Protein AF-A0A8C6ZGL5-F1 (afdb_monomer)

Structure (mmCIF, N/CA/C/O backbone):
data_AF-A0A8C6ZGL5-F1
#
_entry.id   AF-A0A8C6ZGL5-F1
#
loop_
_atom_site.group_PDB
_atom_site.id
_atom_site.type_symbol
_atom_site.label_atom_id
_atom_site.label_alt_id
_atom_site.label_comp_id
_atom_site.label_asym_id
_atom_site.label_entity_id
_atom_site.label_seq_id
_atom_site.pdbx_PDB_ins_code
_atom_site.Cartn_x
_atom_site.Cartn_y
_atom_site.Cartn_z
_atom_site.occupancy
_atom_site.B_iso_or_equiv
_atom_site.auth_seq_id
_atom_site.auth_comp_id
_atom_site.auth_asym_id
_atom_site.auth_atom_id
_atom_site.pdbx_PDB_model_num
ATOM 1 N N . GLY A 1 1 ? -17.032 -10.609 37.555 1.00 36.44 1 GLY A N 1
ATOM 2 C CA . GLY A 1 1 ? -15.720 -11.133 37.122 1.00 36.44 1 GLY A CA 1
ATOM 3 C C . GLY A 1 1 ? -15.499 -10.773 35.665 1.00 36.44 1 GLY A C 1
ATOM 4 O O . GLY A 1 1 ? -16.483 -10.793 34.929 1.00 36.44 1 GLY A O 1
ATOM 5 N N . PRO A 1 2 ? -14.284 -10.390 35.241 1.00 52.12 2 PRO A N 1
ATOM 6 C CA . PRO A 1 2 ? -14.049 -9.977 33.863 1.00 52.12 2 PRO A CA 1
ATOM 7 C C . PRO A 1 2 ? -14.226 -11.192 32.946 1.00 52.12 2 PRO A C 1
ATOM 9 O O . PRO A 1 2 ? -13.665 -12.261 33.190 1.00 52.12 2 PRO A O 1
ATOM 12 N N . ARG A 1 3 ? -15.079 -11.052 31.928 1.00 53.25 3 ARG A N 1
ATOM 13 C CA . ARG A 1 3 ? -15.305 -12.094 30.921 1.00 53.25 3 ARG A CA 1
ATOM 14 C C . ARG A 1 3 ? -13.990 -12.291 30.166 1.00 53.25 3 ARG A C 1
ATOM 16 O O . ARG A 1 3 ? -13.418 -11.309 29.702 1.00 53.25 3 ARG A O 1
ATOM 23 N N . LYS A 1 4 ? -13.508 -13.533 30.055 1.00 54.56 4 LYS A N 1
ATOM 24 C CA . LYS A 1 4 ? -12.391 -13.882 29.165 1.00 54.56 4 LYS A CA 1
ATOM 25 C C . LYS A 1 4 ? -12.744 -13.377 27.763 1.00 54.56 4 LYS A C 1
ATOM 27 O O . LYS A 1 4 ? -13.637 -13.944 27.136 1.00 54.56 4 LYS A O 1
ATOM 32 N N . LEU A 1 5 ? -12.090 -12.313 27.291 1.00 58.41 5 LEU A N 1
ATOM 33 C CA . LEU A 1 5 ? -12.107 -11.996 25.865 1.00 58.41 5 LEU A CA 1
ATOM 34 C C . LEU A 1 5 ? -11.554 -13.223 25.141 1.00 58.41 5 LEU A C 1
ATOM 36 O O . LEU A 1 5 ? -10.521 -13.770 25.534 1.00 58.41 5 LEU A O 1
ATOM 40 N N . SER A 1 6 ? -12.259 -13.684 24.113 1.00 74.00 6 SER A N 1
ATOM 41 C CA . SER A 1 6 ? -11.722 -14.742 23.262 1.00 74.00 6 SER A CA 1
ATOM 42 C C . SER A 1 6 ? -10.434 -14.246 22.595 1.00 74.00 6 SER A C 1
ATOM 44 O O . SER A 1 6 ? -10.301 -13.057 22.299 1.00 74.00 6 SER A O 1
ATOM 46 N N . LEU A 1 7 ? -9.490 -15.150 22.318 1.00 62.19 7 LEU A N 1
ATOM 47 C CA . LEU A 1 7 ? -8.266 -14.825 21.571 1.00 62.19 7 LEU A CA 1
ATOM 48 C C . LEU A 1 7 ? -8.592 -14.107 20.241 1.00 62.19 7 LEU A C 1
ATOM 50 O O . LEU A 1 7 ? -7.855 -13.226 19.809 1.00 62.19 7 LEU A O 1
ATOM 54 N N . LEU A 1 8 ? -9.746 -14.438 19.647 1.00 58.50 8 LEU A N 1
ATOM 55 C CA . LEU A 1 8 ? -10.291 -13.805 18.446 1.00 58.50 8 LEU A CA 1
ATOM 56 C C . LEU A 1 8 ? -10.608 -12.312 18.645 1.00 58.50 8 LEU A C 1
ATOM 58 O O . LEU A 1 8 ? -10.249 -11.496 17.802 1.00 58.50 8 LEU A O 1
ATOM 62 N N . GLN A 1 9 ? -11.240 -11.938 19.762 1.00 61.91 9 GLN A N 1
ATOM 63 C CA . GLN A 1 9 ? -11.492 -10.527 20.089 1.00 61.91 9 GLN A CA 1
ATOM 64 C C . GLN A 1 9 ? -10.195 -9.765 20.374 1.00 61.91 9 GLN A C 1
ATOM 66 O O . GLN A 1 9 ? -10.102 -8.580 20.069 1.00 61.91 9 GLN A O 1
ATOM 71 N N . PHE A 1 10 ? -9.181 -10.441 20.918 1.00 64.69 10 PHE A N 1
ATOM 72 C CA . PHE A 1 10 ? -7.871 -9.840 21.163 1.00 64.69 10 PHE A CA 1
ATOM 73 C C . PHE A 1 10 ? -7.103 -9.578 19.854 1.00 64.69 10 PHE A C 1
ATOM 75 O O . PHE A 1 10 ? -6.558 -8.497 19.669 1.00 64.69 10 PHE A O 1
ATOM 82 N N . LEU A 1 11 ? -7.143 -10.509 18.893 1.00 61.34 11 LEU A N 1
ATOM 83 C CA . LEU A 1 11 ? -6.622 -10.312 17.528 1.00 61.34 11 LEU A CA 1
ATOM 84 C C . LEU A 1 11 ? -7.333 -9.176 16.775 1.00 61.34 11 LEU A C 1
ATOM 86 O O . LEU A 1 11 ? -6.734 -8.503 15.934 1.00 61.34 11 LEU A O 1
ATOM 90 N N . PHE A 1 12 ? -8.607 -8.932 17.085 1.00 67.94 12 PHE A N 1
ATOM 91 C CA . PHE A 1 12 ? -9.343 -7.812 16.508 1.00 67.94 12 PHE A CA 1
ATOM 92 C C . PHE A 1 12 ? -8.848 -6.453 17.032 1.00 67.94 12 PHE A C 1
ATOM 94 O O . PHE A 1 12 ? -8.858 -5.486 16.279 1.00 67.94 12 PHE A O 1
ATOM 101 N N . LEU A 1 13 ? -8.336 -6.393 18.268 1.00 66.94 13 LEU A N 1
ATOM 102 C CA . LEU A 1 13 ? -7.833 -5.164 18.898 1.00 66.94 13 LEU A CA 1
ATOM 103 C C . LEU A 1 13 ? -6.490 -4.674 18.335 1.00 66.94 13 LEU A C 1
ATOM 105 O O . LEU A 1 13 ? -6.230 -3.473 18.372 1.00 66.94 13 LEU A O 1
ATOM 109 N N . PHE A 1 14 ? -5.632 -5.557 17.814 1.00 76.44 14 PHE A N 1
ATOM 110 C CA . PHE A 1 14 ? -4.342 -5.130 17.256 1.00 76.44 14 PHE A CA 1
ATOM 111 C C . PHE A 1 14 ? -4.471 -4.669 15.803 1.00 76.44 14 PHE A C 1
ATOM 113 O O . PHE A 1 14 ? -5.167 -5.324 15.026 1.00 76.44 14 PHE A O 1
ATOM 120 N N . PRO A 1 15 ? -3.785 -3.590 15.389 1.00 81.06 15 PRO A N 1
ATOM 121 C CA . PRO A 1 15 ? -3.667 -3.236 13.978 1.00 81.06 15 PRO A CA 1
ATOM 122 C C . PRO A 1 15 ? -3.084 -4.410 13.193 1.00 81.06 15 PRO A C 1
ATOM 124 O O . PRO A 1 15 ? -2.134 -5.037 13.653 1.00 81.06 15 PRO A O 1
ATOM 127 N N . SER A 1 16 ? -3.645 -4.702 12.022 1.00 92.69 16 SER A N 1
ATOM 128 C CA . SER A 1 16 ? -3.150 -5.785 11.167 1.00 92.69 16 SER A CA 1
ATOM 129 C C . SER A 1 16 ? -2.372 -5.208 9.996 1.00 92.69 16 SER A C 1
ATOM 131 O O . SER A 1 16 ? -2.860 -4.315 9.307 1.00 92.69 16 SER A O 1
ATOM 133 N N . ARG A 1 17 ? -1.169 -5.724 9.766 1.00 95.88 17 ARG A N 1
ATOM 134 C CA . ARG A 1 17 ? -0.278 -5.316 8.681 1.00 95.88 17 ARG A CA 1
ATOM 135 C C . ARG A 1 17 ? -0.272 -6.373 7.591 1.00 95.88 17 ARG A C 1
ATOM 137 O O . ARG A 1 17 ? 0.055 -7.531 7.841 1.00 95.88 17 ARG A O 1
ATOM 144 N N . VAL A 1 18 ? -0.612 -5.973 6.374 1.00 98.06 18 VAL A N 1
ATOM 145 C CA . VAL A 1 18 ? -0.703 -6.861 5.215 1.00 98.06 18 VAL A CA 1
ATOM 146 C C . VAL A 1 18 ? 0.300 -6.409 4.166 1.00 98.06 18 VAL A C 1
ATOM 148 O O . VAL A 1 18 ? 0.138 -5.350 3.564 1.00 98.06 18 VAL A O 1
ATOM 151 N N . ALA A 1 19 ? 1.330 -7.211 3.916 1.00 98.31 19 ALA A N 1
ATOM 152 C CA . ALA A 1 19 ? 2.230 -6.976 2.794 1.00 98.31 19 ALA A CA 1
ATOM 153 C C . ALA A 1 19 ? 1.582 -7.409 1.480 1.00 98.31 19 ALA A C 1
ATOM 155 O O . ALA A 1 19 ? 1.085 -8.528 1.376 1.00 98.31 19 ALA A O 1
ATOM 156 N N . VAL A 1 20 ? 1.610 -6.542 0.471 1.00 98.06 20 VAL A N 1
ATOM 157 C CA . VAL A 1 20 ? 1.095 -6.832 -0.869 1.00 98.06 20 VAL A CA 1
ATOM 158 C C . VAL A 1 20 ? 2.277 -7.155 -1.778 1.00 98.06 20 VAL A C 1
ATOM 160 O O . VAL A 1 20 ? 3.073 -6.281 -2.116 1.00 98.06 20 VAL A O 1
ATOM 163 N N . VAL A 1 21 ? 2.399 -8.421 -2.178 1.00 96.88 21 VAL A N 1
ATOM 164 C CA . VAL A 1 21 ? 3.524 -8.940 -2.979 1.00 96.88 21 VAL A CA 1
ATOM 165 C C . VAL A 1 21 ? 3.041 -9.587 -4.271 1.00 96.88 21 VAL A C 1
ATOM 167 O O . VAL A 1 21 ? 1.871 -9.916 -4.426 1.00 96.88 21 VAL A O 1
ATOM 170 N N . GLY A 1 22 ? 3.947 -9.760 -5.231 1.00 95.94 22 GLY A N 1
ATOM 171 C CA . GLY A 1 22 ? 3.637 -10.321 -6.547 1.00 95.94 22 GLY A CA 1
ATOM 172 C C . GLY A 1 22 ? 4.446 -9.657 -7.657 1.00 95.94 22 GLY A C 1
ATOM 173 O O . GLY A 1 22 ? 5.020 -8.581 -7.464 1.00 95.94 22 GLY A O 1
ATOM 174 N N . ASN A 1 23 ? 4.468 -10.280 -8.835 1.00 93.88 23 ASN A N 1
ATOM 175 C CA . ASN A 1 23 ? 5.273 -9.819 -9.970 1.00 93.88 23 ASN A CA 1
ATOM 176 C C . ASN A 1 23 ? 4.858 -8.414 -10.469 1.00 93.88 23 ASN A C 1
ATOM 178 O O . ASN A 1 23 ? 3.827 -7.852 -10.070 1.00 93.88 23 ASN A O 1
ATOM 182 N N . VAL A 1 24 ? 5.672 -7.824 -11.346 1.00 91.94 24 VAL A N 1
ATOM 183 C CA . VAL A 1 24 ? 5.309 -6.635 -12.131 1.00 91.94 24 VAL A CA 1
ATOM 184 C C . VAL A 1 24 ? 3.965 -6.871 -12.828 1.00 91.94 24 VAL A C 1
ATOM 186 O O . VAL A 1 24 ? 3.650 -7.986 -13.231 1.00 91.94 24 VAL A O 1
ATOM 189 N N . ASP A 1 25 ? 3.143 -5.824 -12.900 1.00 90.56 25 ASP A N 1
ATOM 190 C CA . ASP A 1 25 ? 1.832 -5.831 -13.568 1.00 90.56 25 ASP A CA 1
ATOM 191 C C . ASP A 1 25 ? 0.783 -6.811 -13.003 1.00 90.56 25 ASP A C 1
ATOM 193 O O . ASP A 1 25 ? -0.300 -6.959 -13.565 1.00 90.56 25 ASP A O 1
ATOM 197 N N . ALA A 1 26 ? 1.025 -7.395 -11.823 1.00 93.81 26 ALA A N 1
ATOM 198 C CA . ALA A 1 26 ? 0.029 -8.187 -11.092 1.00 93.81 26 ALA A CA 1
ATOM 199 C C . ALA A 1 26 ? -1.132 -7.355 -10.501 1.00 93.81 26 ALA A C 1
ATOM 201 O O . ALA A 1 26 ? -2.041 -7.916 -9.901 1.00 93.81 26 ALA A O 1
ATOM 202 N N . GLY A 1 27 ? -1.103 -6.024 -10.637 1.00 94.75 27 GLY A N 1
ATOM 203 C CA . GLY A 1 27 ? -2.179 -5.139 -10.176 1.00 94.75 27 GLY A CA 1
ATOM 204 C C . GLY A 1 27 ? -2.118 -4.721 -8.702 1.00 94.75 27 GLY A C 1
ATOM 205 O O . GLY A 1 27 ? -3.070 -4.113 -8.238 1.00 94.75 27 GLY A O 1
ATOM 206 N N . LYS A 1 28 ? -1.009 -4.979 -7.992 1.00 96.62 28 LYS A N 1
ATOM 207 C CA . LYS A 1 28 ? -0.801 -4.664 -6.556 1.00 96.62 28 LYS A CA 1
ATOM 208 C C . LYS A 1 28 ? -1.240 -3.262 -6.147 1.00 96.62 28 LYS A C 1
ATOM 210 O O . LYS A 1 28 ? -2.259 -3.089 -5.487 1.00 96.62 28 LYS A O 1
ATOM 215 N N . SER A 1 29 ? -0.507 -2.259 -6.611 1.00 96.81 29 SER A N 1
ATOM 216 C CA . SER A 1 29 ? -0.750 -0.860 -6.267 1.00 96.81 29 SER A CA 1
ATOM 217 C C . SER A 1 29 ? -2.070 -0.344 -6.844 1.00 96.81 29 SER A C 1
ATOM 219 O O . SER A 1 29 ? -2.677 0.564 -6.292 1.00 96.81 29 SER A O 1
ATOM 221 N N . THR A 1 30 ? -2.549 -0.930 -7.945 1.00 9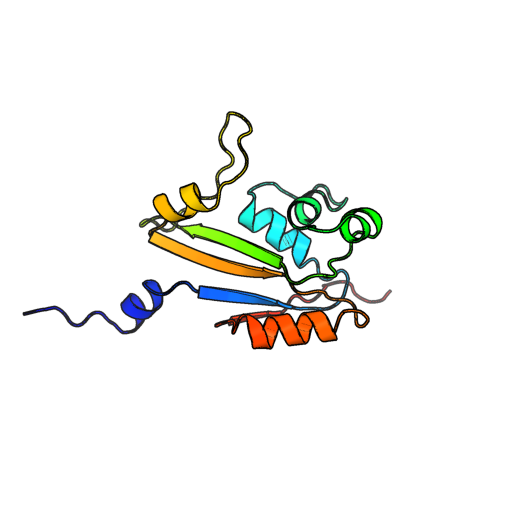6.50 30 THR A N 1
ATOM 222 C CA . THR A 1 30 ? -3.855 -0.571 -8.512 1.00 96.50 30 THR A CA 1
ATOM 223 C C . THR A 1 30 ? -4.983 -1.046 -7.602 1.00 96.50 30 THR A C 1
ATOM 225 O O . THR A 1 30 ? -5.835 -0.241 -7.245 1.00 96.50 30 THR A O 1
ATOM 228 N N . LEU A 1 31 ? -4.969 -2.315 -7.178 1.00 96.06 31 LEU A N 1
ATOM 229 C CA . LEU A 1 31 ? -5.945 -2.855 -6.233 1.00 96.06 31 LEU A CA 1
ATOM 230 C C . LEU A 1 31 ? -5.897 -2.084 -4.917 1.00 96.06 31 LEU A C 1
ATOM 232 O O . LEU A 1 31 ? -6.941 -1.681 -4.412 1.00 96.06 31 LEU A O 1
ATOM 236 N N . LEU A 1 32 ? -4.695 -1.850 -4.388 1.00 96.19 32 LEU A N 1
ATOM 237 C CA . LEU A 1 32 ? -4.546 -1.128 -3.137 1.00 96.19 32 LEU A CA 1
ATOM 238 C C . LEU A 1 32 ? -5.109 0.295 -3.238 1.00 96.19 32 LEU A C 1
ATOM 240 O O . LEU A 1 32 ? -5.887 0.686 -2.377 1.00 96.19 32 LEU A O 1
ATOM 244 N N . GLY A 1 33 ? -4.809 1.021 -4.320 1.00 95.06 33 GLY A N 1
ATOM 245 C CA . GLY A 1 33 ? -5.337 2.367 -4.544 1.00 95.06 33 GLY A CA 1
ATOM 246 C C . GLY A 1 33 ? -6.866 2.400 -4.599 1.00 95.06 33 GLY A C 1
ATOM 247 O O . GLY A 1 33 ? -7.474 3.298 -4.025 1.00 95.06 33 GLY A O 1
ATOM 248 N N . VAL A 1 34 ? -7.499 1.395 -5.217 1.00 94.88 34 VAL A N 1
ATOM 249 C CA . VAL A 1 34 ? -8.966 1.264 -5.217 1.00 94.88 34 VAL A CA 1
ATOM 250 C C . VAL A 1 34 ? -9.493 1.012 -3.803 1.00 94.88 34 VAL A C 1
ATOM 252 O O . VAL A 1 34 ? -10.435 1.676 -3.376 1.00 94.88 34 VAL A O 1
ATOM 255 N N . LEU A 1 35 ? -8.884 0.078 -3.067 1.00 94.31 35 LEU A N 1
ATOM 256 C CA . LEU A 1 35 ? -9.335 -0.304 -1.727 1.00 94.31 35 LEU A CA 1
ATOM 257 C C . LEU A 1 35 ? -9.234 0.848 -0.725 1.00 94.31 35 LEU A C 1
ATOM 259 O O . LEU A 1 35 ? -10.161 1.056 0.051 1.00 94.31 35 LEU A O 1
ATOM 263 N N . THR A 1 36 ? -8.130 1.593 -0.730 1.00 94.12 36 THR A N 1
ATOM 264 C CA . THR A 1 36 ? -7.863 2.615 0.291 1.00 94.12 36 THR A CA 1
ATOM 265 C C . THR A 1 36 ? -8.421 3.986 -0.058 1.00 94.12 36 THR A C 1
ATOM 267 O O . THR A 1 36 ? -8.662 4.778 0.853 1.00 94.12 36 THR A O 1
ATOM 270 N N . HIS A 1 37 ? -8.680 4.259 -1.342 1.00 91.25 37 HIS A N 1
ATOM 271 C CA . HIS A 1 37 ? -9.206 5.551 -1.786 1.00 91.25 37 HIS A CA 1
ATOM 272 C C . HIS A 1 37 ? -10.654 5.518 -2.283 1.00 91.25 37 HIS A C 1
ATOM 274 O O . HIS A 1 37 ? -11.208 6.575 -2.574 1.00 91.25 37 HIS A O 1
ATOM 280 N N . GLY A 1 38 ? -11.273 4.338 -2.391 1.00 88.69 38 GLY A N 1
ATOM 281 C CA . GLY A 1 38 ? -12.693 4.197 -2.727 1.00 88.69 38 GLY A CA 1
ATOM 282 C C . GLY A 1 38 ? -13.064 4.598 -4.160 1.00 88.69 38 GLY A C 1
ATOM 283 O O . GLY A 1 38 ? -14.244 4.737 -4.468 1.00 88.69 38 GLY A O 1
ATOM 284 N N . GLU A 1 39 ? -12.079 4.778 -5.043 1.00 90.12 39 GLU A N 1
ATOM 285 C CA . GLU A 1 39 ? -12.284 5.152 -6.443 1.00 90.12 39 GLU A CA 1
ATOM 286 C C . GLU A 1 39 ? -11.754 4.061 -7.371 1.00 90.12 39 GLU A C 1
ATOM 288 O O . GLU A 1 39 ? -10.633 3.580 -7.207 1.00 90.12 39 GLU A O 1
ATOM 293 N N . LEU A 1 40 ? -12.561 3.682 -8.364 1.00 93.25 40 LEU A N 1
ATOM 294 C CA . LEU A 1 40 ? -12.195 2.653 -9.333 1.00 93.25 40 LEU A CA 1
ATOM 295 C C . 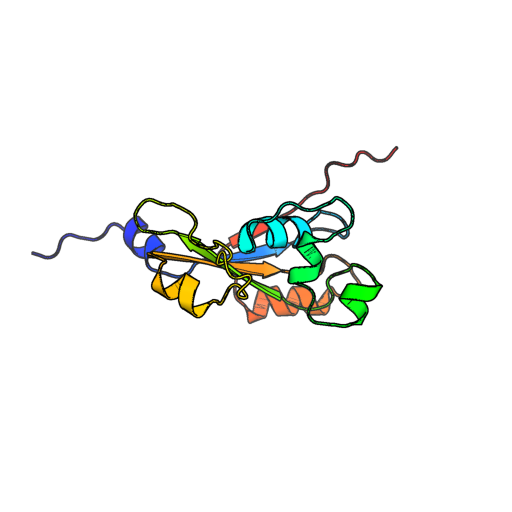LEU A 1 40 ? -11.066 3.123 -10.257 1.00 93.25 40 LEU A C 1
ATOM 297 O O . LEU A 1 40 ? -10.988 4.291 -10.644 1.00 93.25 40 LEU A O 1
ATOM 301 N N . ASP A 1 41 ? -10.211 2.183 -10.659 1.00 94.94 41 ASP A N 1
ATOM 302 C CA . ASP A 1 41 ? -9.189 2.455 -11.664 1.00 94.94 41 ASP A CA 1
ATOM 303 C C . ASP A 1 41 ? -9.824 2.665 -13.046 1.00 94.94 41 ASP A C 1
ATOM 305 O O . ASP A 1 41 ? -10.768 1.979 -13.433 1.00 94.94 41 ASP A O 1
ATOM 309 N N . ASN A 1 42 ? -9.267 3.586 -13.827 1.00 94.88 42 ASN A N 1
ATOM 310 C CA . ASN A 1 42 ? -9.728 3.886 -15.185 1.00 94.88 42 ASN A CA 1
ATOM 311 C C . ASN A 1 42 ? -9.034 3.036 -16.270 1.00 94.88 42 ASN A C 1
ATOM 313 O O . ASN A 1 42 ? -9.078 3.381 -17.452 1.00 94.88 42 ASN A O 1
ATOM 317 N N . GLY A 1 43 ? -8.307 1.984 -15.878 1.00 92.31 43 GLY A N 1
ATOM 318 C CA . GLY A 1 43 ? -7.501 1.150 -16.773 1.00 92.31 43 GLY A CA 1
ATOM 319 C C . GLY A 1 43 ? -6.196 1.802 -17.244 1.00 92.31 43 GLY A C 1
ATOM 320 O O . GLY A 1 43 ? -5.428 1.179 -17.973 1.00 92.31 43 GLY A O 1
ATOM 321 N N . ARG A 1 44 ? -5.919 3.047 -16.836 1.00 92.25 44 ARG A N 1
ATOM 322 C CA . ARG A 1 44 ? -4.677 3.785 -17.130 1.00 92.25 44 ARG A CA 1
ATOM 323 C C . ARG A 1 44 ? -3.824 4.007 -15.876 1.00 92.25 44 ARG A C 1
ATOM 325 O O . ARG A 1 44 ? -2.856 4.765 -15.916 1.00 92.25 44 ARG A O 1
ATOM 332 N N . GLY A 1 45 ? -4.151 3.329 -14.773 1.00 92.31 45 GLY A N 1
ATOM 333 C CA . GLY A 1 45 ? -3.406 3.400 -13.519 1.00 92.31 45 GLY A CA 1
ATOM 334 C C . GLY A 1 45 ? -3.727 4.622 -12.659 1.00 92.31 45 GLY A C 1
ATOM 335 O O . GLY A 1 45 ? -2.893 5.007 -11.843 1.00 92.31 45 GLY A O 1
ATOM 336 N N . PHE A 1 46 ? -4.904 5.226 -12.825 1.00 94.62 46 PHE A N 1
ATOM 337 C CA .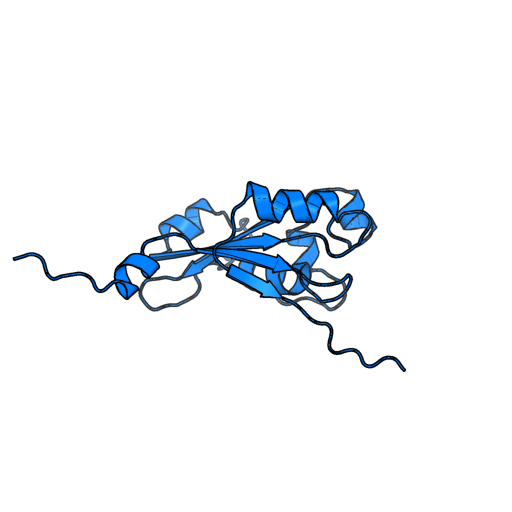 PHE A 1 46 ? -5.392 6.309 -11.970 1.00 94.62 46 PHE A CA 1
ATOM 338 C C . PHE A 1 46 ? -5.374 5.948 -10.476 1.00 94.62 46 PHE A C 1
ATOM 340 O O . PHE A 1 46 ? -4.909 6.740 -9.661 1.00 94.62 46 PHE A O 1
ATOM 347 N N . ALA A 1 47 ? -5.793 4.735 -10.111 1.00 94.75 47 ALA A N 1
ATOM 348 C CA . ALA A 1 47 ? -5.832 4.312 -8.715 1.00 94.75 47 ALA A CA 1
ATOM 349 C C . ALA A 1 47 ? -4.423 4.194 -8.109 1.00 94.75 47 ALA A C 1
ATOM 351 O O . ALA A 1 47 ? -4.171 4.700 -7.018 1.00 94.75 47 ALA A O 1
ATOM 352 N N . ARG A 1 48 ? -3.466 3.589 -8.833 1.00 95.25 48 ARG A N 1
ATOM 353 C CA . ARG A 1 48 ? -2.089 3.416 -8.325 1.00 95.25 48 ARG A CA 1
ATOM 354 C C . ARG A 1 48 ? -1.305 4.724 -8.228 1.00 95.25 48 ARG A C 1
ATOM 356 O O . ARG A 1 48 ? -0.392 4.808 -7.414 1.00 95.25 48 ARG A O 1
ATOM 363 N N . GLN A 1 49 ? -1.653 5.743 -9.020 1.00 94.88 49 GLN A N 1
ATOM 364 C CA . GLN A 1 49 ? -1.003 7.058 -8.943 1.00 94.88 49 GLN A CA 1
ATOM 365 C C . GLN A 1 49 ? -1.149 7.697 -7.559 1.00 94.88 49 GLN A C 1
ATOM 367 O O . GLN A 1 49 ? -0.235 8.392 -7.128 1.00 94.88 49 GLN A O 1
ATOM 372 N N . LYS A 1 50 ? -2.238 7.403 -6.835 1.00 92.38 50 LYS A N 1
ATOM 373 C CA . LYS A 1 50 ? -2.457 7.879 -5.460 1.00 92.38 50 LYS A CA 1
ATOM 374 C C . LYS A 1 50 ? -1.460 7.303 -4.448 1.00 92.38 50 LYS A C 1
ATOM 376 O O . LYS A 1 50 ? -1.281 7.866 -3.376 1.00 92.38 50 LYS A O 1
ATOM 381 N N . LEU A 1 51 ? -0.797 6.196 -4.792 1.00 94.31 51 LEU A N 1
ATOM 382 C CA . LEU A 1 51 ? 0.183 5.523 -3.935 1.00 94.31 51 LEU A CA 1
ATOM 383 C C . LEU A 1 51 ? 1.637 5.864 -4.274 1.00 94.31 51 LEU A C 1
ATOM 385 O O . LEU A 1 51 ? 2.533 5.570 -3.477 1.00 94.31 51 LEU A O 1
ATOM 389 N N . PHE A 1 52 ? 1.886 6.443 -5.450 1.00 95.44 52 PHE A N 1
ATOM 390 C CA . PHE A 1 52 ? 3.232 6.793 -5.887 1.00 95.44 52 PHE A CA 1
ATOM 391 C C . PHE A 1 52 ? 3.781 7.966 -5.079 1.00 95.44 52 PHE A C 1
ATOM 393 O O . PHE A 1 52 ? 3.125 8.984 -4.879 1.00 95.44 52 PHE A O 1
ATOM 400 N N . ARG A 1 53 ? 5.022 7.811 -4.621 1.00 94.06 53 ARG A N 1
ATOM 401 C CA . ARG A 1 53 ? 5.726 8.762 -3.751 1.00 94.06 53 ARG A CA 1
ATOM 402 C C . ARG A 1 53 ? 6.842 9.494 -4.475 1.00 94.06 53 ARG A C 1
ATOM 404 O O . ARG A 1 53 ? 7.283 10.548 -4.024 1.00 94.06 53 ARG A O 1
ATOM 411 N N . HIS A 1 54 ? 7.313 8.939 -5.589 1.00 95.50 54 HIS A N 1
ATOM 412 C CA . HIS A 1 54 ? 8.428 9.502 -6.335 1.00 95.50 54 HIS A CA 1
ATOM 413 C C . HIS A 1 54 ? 8.052 9.826 -7.778 1.00 95.50 54 HIS A C 1
ATOM 415 O O . HIS A 1 54 ? 7.297 9.101 -8.424 1.00 95.50 54 HIS A O 1
ATOM 421 N N . LYS A 1 55 ? 8.659 10.888 -8.319 1.00 96.00 55 LYS A N 1
ATOM 422 C CA . LYS A 1 55 ? 8.430 11.344 -9.697 1.00 96.00 55 LYS A CA 1
ATOM 423 C C . LYS A 1 55 ? 8.632 10.221 -10.722 1.00 96.00 55 LYS A C 1
ATOM 425 O O . LYS A 1 55 ? 7.804 10.041 -11.607 1.00 96.00 55 LYS A O 1
ATOM 430 N N . HIS A 1 56 ? 9.678 9.412 -10.556 1.00 95.06 56 HIS A N 1
ATOM 431 C CA . HIS A 1 56 ? 9.963 8.292 -11.456 1.00 95.06 56 HIS A CA 1
ATOM 432 C C . HIS A 1 56 ? 8.936 7.153 -11.363 1.00 95.06 56 HIS A C 1
ATOM 434 O O . HIS A 1 56 ? 8.803 6.388 -12.315 1.00 95.06 56 HIS A O 1
ATOM 440 N N . GLU A 1 57 ? 8.200 7.009 -10.255 1.00 96.25 57 GLU A N 1
ATOM 441 C CA . GLU A 1 57 ? 7.091 6.044 -10.160 1.00 96.25 57 GLU A CA 1
ATOM 442 C C . GLU A 1 57 ? 5.902 6.516 -10.996 1.00 96.25 57 GLU A C 1
ATOM 444 O O . GLU A 1 57 ? 5.316 5.721 -11.726 1.00 96.25 57 GLU A O 1
ATOM 449 N N . ILE A 1 58 ? 5.618 7.822 -10.968 1.00 94.94 58 ILE A N 1
ATOM 450 C CA . ILE A 1 58 ? 4.584 8.458 -11.795 1.00 94.94 58 ILE A CA 1
ATOM 451 C C . ILE A 1 58 ? 4.940 8.328 -13.282 1.00 94.94 58 ILE A C 1
ATOM 453 O O . ILE A 1 58 ? 4.105 7.905 -14.076 1.00 94.94 58 ILE A O 1
ATOM 457 N N . GLU A 1 59 ? 6.188 8.631 -13.647 1.00 94.00 59 GLU A N 1
ATOM 458 C CA . GLU A 1 59 ? 6.676 8.573 -15.032 1.00 94.00 59 GLU A CA 1
ATOM 459 C C . GLU A 1 59 ? 6.720 7.137 -15.580 1.00 94.00 59 GLU A C 1
ATOM 461 O O . GLU A 1 59 ? 6.322 6.892 -16.716 1.00 94.00 59 GLU A O 1
ATOM 466 N N . SER A 1 60 ? 7.190 6.172 -14.781 1.00 93.31 60 SER A N 1
ATOM 467 C CA . SER A 1 60 ? 7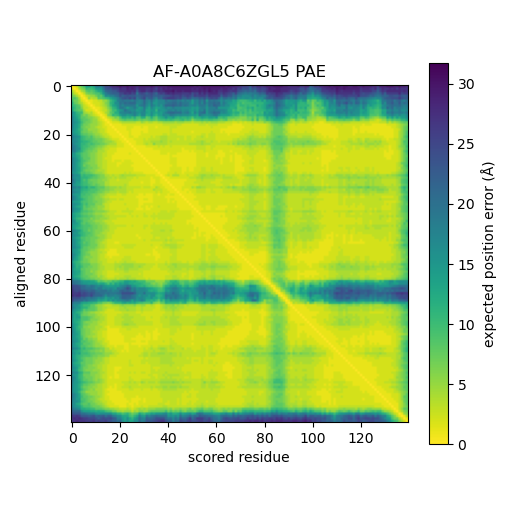.343 4.777 -15.225 1.00 93.31 60 SER A CA 1
ATOM 468 C C . SER A 1 60 ? 6.099 3.912 -15.017 1.00 93.31 60 SER A C 1
ATOM 470 O O . SER A 1 60 ? 6.018 2.811 -15.564 1.00 93.31 60 SER A O 1
ATOM 472 N N . GLY A 1 61 ? 5.150 4.361 -14.193 1.00 93.44 61 GLY A N 1
ATOM 473 C CA . GLY A 1 61 ? 3.990 3.576 -13.783 1.00 93.44 61 GLY A CA 1
ATOM 474 C C . GLY A 1 61 ? 4.328 2.376 -12.890 1.00 93.44 61 GLY A C 1
ATOM 475 O O . GLY A 1 61 ? 3.531 1.439 -12.820 1.00 93.44 61 GLY A O 1
ATOM 476 N N . ARG A 1 62 ? 5.495 2.358 -12.234 1.00 94.62 62 ARG A N 1
ATOM 477 C CA . ARG A 1 62 ? 5.974 1.231 -11.417 1.00 94.62 62 ARG A CA 1
ATOM 478 C C . ARG A 1 62 ? 6.339 1.682 -10.008 1.00 94.62 62 ARG A C 1
ATOM 480 O O . ARG A 1 62 ? 7.146 2.592 -9.853 1.00 94.62 62 ARG A O 1
ATOM 487 N N . THR A 1 63 ? 5.845 0.966 -8.998 1.00 96.25 63 THR A N 1
ATOM 488 C CA . THR A 1 63 ? 6.298 1.120 -7.608 1.00 96.25 63 THR A CA 1
ATOM 489 C C . THR A 1 63 ? 7.771 0.743 -7.482 1.00 96.25 63 THR A C 1
ATOM 491 O O . THR A 1 63 ? 8.217 -0.288 -7.995 1.00 96.25 63 THR A O 1
ATOM 494 N N . SER A 1 64 ? 8.518 1.590 -6.786 1.00 96.50 64 SER A N 1
ATOM 495 C CA . SER A 1 64 ? 9.959 1.482 -6.545 1.00 96.50 64 SER A CA 1
ATOM 496 C C . SER A 1 64 ? 10.332 1.549 -5.065 1.00 96.50 64 SER A C 1
ATOM 498 O O . SER A 1 64 ? 11.437 1.152 -4.693 1.00 96.50 64 SER A O 1
ATOM 500 N N . SER A 1 65 ? 9.417 2.064 -4.246 1.00 96.38 65 SER A N 1
ATOM 501 C CA . SER A 1 65 ? 9.557 2.316 -2.817 1.00 96.38 65 SER A CA 1
ATOM 502 C C . SER A 1 65 ? 8.628 1.414 -2.002 1.00 96.38 65 SER A C 1
ATOM 504 O O . SER A 1 65 ? 7.722 0.787 -2.548 1.00 96.38 65 SER A O 1
ATOM 506 N N . VAL A 1 66 ? 8.873 1.324 -0.692 1.00 97.38 66 VAL A N 1
ATOM 507 C CA . VAL A 1 66 ? 7.916 0.708 0.235 1.00 97.38 66 VAL A CA 1
ATOM 508 C C . VAL A 1 66 ? 6.838 1.735 0.542 1.00 97.38 66 VAL A C 1
ATOM 510 O O . VAL A 1 66 ? 7.129 2.807 1.079 1.00 97.38 66 VAL A O 1
ATOM 513 N N . GLY A 1 67 ? 5.599 1.406 0.201 1.00 95.25 67 GLY A N 1
ATOM 514 C CA . GLY A 1 67 ? 4.450 2.238 0.505 1.00 95.25 67 GLY A CA 1
ATOM 515 C C . GLY A 1 67 ? 3.645 1.709 1.675 1.00 95.25 67 GLY A C 1
ATOM 516 O O . GLY A 1 67 ? 3.559 0.506 1.862 1.00 95.25 67 GLY A O 1
ATOM 517 N N . ASN A 1 68 ? 3.022 2.602 2.439 1.00 94.94 68 ASN A N 1
ATOM 518 C CA . ASN A 1 68 ? 1.985 2.236 3.400 1.00 94.94 68 ASN A CA 1
ATOM 519 C C . ASN A 1 68 ? 0.692 2.963 3.060 1.00 94.94 68 ASN A C 1
ATOM 521 O O . ASN A 1 68 ? 0.740 4.123 2.645 1.00 94.94 68 ASN A O 1
ATOM 525 N N . ASP A 1 69 ? -0.428 2.283 3.244 1.00 95.06 69 ASP A N 1
ATOM 526 C CA . ASP A 1 69 ? -1.758 2.874 3.192 1.00 95.06 69 ASP A CA 1
ATOM 527 C C . ASP A 1 69 ? -2.705 2.130 4.132 1.00 95.06 69 ASP A C 1
ATOM 529 O O . ASP A 1 69 ? -2.396 1.014 4.552 1.00 95.06 69 ASP A O 1
ATOM 533 N N . ILE A 1 70 ? -3.819 2.744 4.522 1.00 95.00 70 ILE A N 1
ATOM 534 C CA . ILE A 1 70 ? -4.703 2.189 5.548 1.00 95.00 70 ILE A CA 1
ATOM 535 C C . ILE A 1 70 ? -6.138 2.028 5.065 1.00 95.00 70 ILE A C 1
ATOM 537 O O . ILE A 1 70 ? -6.649 2.835 4.296 1.00 95.00 70 ILE A O 1
ATOM 541 N N . LEU A 1 71 ? -6.802 0.992 5.569 1.00 95.31 71 LEU A N 1
ATOM 542 C CA . LEU A 1 71 ? -8.227 0.747 5.393 1.00 95.31 71 LEU A CA 1
ATOM 543 C C . LEU A 1 71 ? -8.880 0.587 6.764 1.00 95.31 71 LEU A C 1
ATOM 545 O O . LEU A 1 71 ? -8.495 -0.284 7.549 1.00 95.31 71 LEU A O 1
ATOM 549 N N . GLY A 1 72 ? -9.840 1.455 7.050 1.00 94.50 72 GLY A N 1
ATOM 550 C CA . GLY A 1 72 ? -10.550 1.513 8.315 1.00 94.50 72 GLY A CA 1
ATOM 551 C C . GLY A 1 72 ? -11.952 0.920 8.235 1.00 94.50 72 GLY A C 1
ATOM 552 O O . GLY A 1 72 ? -12.658 1.118 7.242 1.00 94.50 72 GLY A O 1
ATOM 553 N N . PHE A 1 73 ? -12.359 0.241 9.306 1.00 93.94 73 PHE A N 1
ATOM 554 C CA . PHE A 1 73 ? -13.687 -0.340 9.478 1.00 93.94 73 PHE A CA 1
ATOM 555 C C . PHE A 1 73 ? -1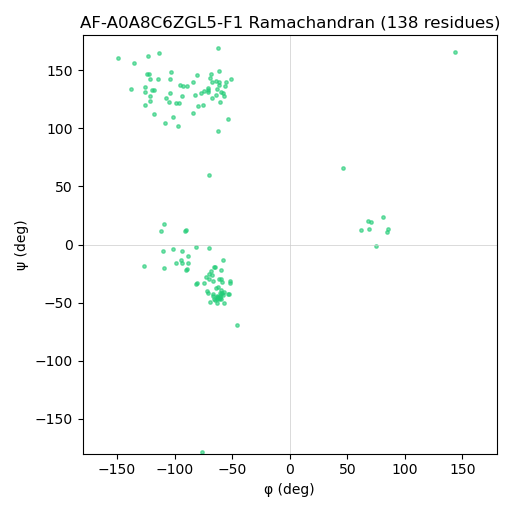4.330 0.154 10.775 1.00 93.94 73 PHE A C 1
ATOM 557 O O . PHE A 1 73 ? -13.679 0.162 11.824 1.00 93.94 73 PHE A O 1
ATOM 564 N N . ASP A 1 74 ? -15.604 0.537 10.722 1.00 93.69 74 ASP A N 1
ATOM 565 C CA . ASP A 1 74 ? -16.400 0.869 11.911 1.00 93.69 74 ASP A CA 1
ATOM 566 C C . ASP A 1 74 ? -16.840 -0.395 12.684 1.00 93.69 74 ASP A C 1
ATOM 568 O O . ASP A 1 74 ? -16.454 -1.516 12.347 1.00 93.69 74 ASP A O 1
ATOM 572 N N . SER A 1 75 ? -17.605 -0.230 13.768 1.00 92.00 75 SER A N 1
ATOM 573 C CA . SER A 1 75 ? -18.079 -1.347 14.607 1.00 92.00 75 SER A CA 1
ATOM 574 C C . SER A 1 75 ? -19.038 -2.300 13.893 1.00 92.00 75 SER A C 1
ATOM 576 O O . SER A 1 75 ? -19.253 -3.413 14.367 1.00 92.00 75 SER A O 1
ATOM 578 N N . GLU A 1 76 ? -19.642 -1.858 12.792 1.00 93.94 76 GLU A N 1
ATOM 579 C CA . GLU A 1 76 ? -20.572 -2.640 11.977 1.00 93.94 76 GLU A CA 1
ATOM 580 C C . GLU A 1 76 ? -19.849 -3.339 10.813 1.00 93.94 76 GLU A C 1
ATOM 582 O O . GLU A 1 76 ? -20.444 -4.152 10.108 1.00 93.94 76 GLU A O 1
ATOM 587 N N . GLY A 1 77 ? -18.551 -3.066 10.634 1.00 91.06 77 GLY A N 1
ATOM 588 C CA . GLY A 1 77 ? -17.736 -3.609 9.555 1.00 91.06 77 GLY A CA 1
ATOM 589 C C . GLY A 1 77 ? -17.826 -2.811 8.253 1.00 91.06 77 GLY A C 1
ATOM 590 O O . GLY A 1 77 ? -17.364 -3.299 7.221 1.00 91.06 77 GLY A O 1
ATOM 591 N N . ASN A 1 78 ? -18.382 -1.595 8.266 1.00 94.38 78 ASN A N 1
ATOM 592 C CA . ASN A 1 78 ? -18.401 -0.743 7.081 1.00 94.38 78 ASN A CA 1
ATOM 593 C C . ASN A 1 78 ? -17.061 -0.022 6.904 1.00 94.38 78 ASN A C 1
ATOM 595 O O . ASN A 1 78 ? -16.431 0.408 7.870 1.00 94.38 78 ASN A O 1
ATOM 599 N N . VAL A 1 79 ? -16.661 0.185 5.648 1.00 93.75 79 VAL A N 1
ATOM 600 C CA . VAL A 1 79 ? -15.455 0.952 5.305 1.00 93.75 79 VAL A CA 1
ATOM 601 C C . VAL A 1 79 ? -15.656 2.445 5.589 1.00 93.75 79 VAL A C 1
ATOM 603 O O . VAL A 1 79 ? -16.631 3.052 5.130 1.00 93.75 79 VAL A O 1
ATOM 606 N N . VAL A 1 80 ? -14.693 3.055 6.288 1.00 93.12 80 VAL A N 1
ATOM 607 C CA . VAL A 1 80 ? -14.718 4.489 6.649 1.00 93.12 80 VAL A CA 1
ATOM 608 C C . VAL A 1 80 ? -13.837 5.371 5.757 1.00 93.12 80 VAL A C 1
ATOM 610 O O . VAL A 1 80 ? -13.875 6.595 5.889 1.00 93.12 80 VAL A O 1
ATOM 613 N N . ASN A 1 81 ? -13.086 4.774 4.822 1.00 92.19 81 ASN A N 1
ATOM 614 C CA . ASN A 1 81 ? -12.271 5.442 3.796 1.00 92.19 81 ASN A CA 1
ATOM 615 C C . ASN A 1 81 ? -13.139 6.127 2.727 1.00 92.19 81 ASN A C 1
ATOM 617 O O . ASN A 1 81 ? -13.101 5.785 1.547 1.00 92.19 81 ASN A O 1
ATOM 621 N N . LYS A 1 82 ? -13.975 7.075 3.145 1.00 81.00 82 LYS A N 1
ATOM 622 C CA . LYS A 1 82 ? -14.843 7.833 2.248 1.00 81.00 82 LYS A CA 1
ATOM 623 C C . LYS A 1 82 ? -14.181 9.177 1.951 1.00 81.00 82 LYS A C 1
ATOM 625 O O . LYS A 1 82 ? -13.896 9.903 2.907 1.00 81.00 82 LYS A O 1
ATOM 630 N N . PRO A 1 83 ? -13.917 9.515 0.677 1.00 69.81 83 PRO A N 1
ATOM 631 C CA . PRO A 1 83 ? -13.460 10.853 0.333 1.00 69.81 83 PRO A CA 1
ATOM 632 C C . PRO A 1 83 ? -14.523 11.863 0.780 1.00 69.81 83 PRO A C 1
ATOM 634 O O . PRO A 1 83 ? -15.716 11.667 0.538 1.00 69.81 83 PRO A O 1
ATOM 637 N N . ASP A 1 84 ? -14.105 12.916 1.486 1.00 65.31 84 ASP A N 1
ATOM 638 C CA . ASP A 1 84 ? -15.025 13.969 1.913 1.00 65.31 84 ASP A CA 1
ATOM 639 C C . ASP A 1 84 ? -15.638 14.628 0.665 1.00 65.31 84 ASP A C 1
ATOM 641 O O . ASP A 1 84 ? -14.926 14.952 -0.288 1.00 65.31 84 ASP A O 1
ATOM 645 N N . SER A 1 85 ? -16.948 14.904 0.677 1.00 60.34 85 SER A N 1
ATOM 646 C CA . SER A 1 85 ? -17.670 15.516 -0.456 1.00 60.34 85 SER A CA 1
ATOM 647 C C . SER A 1 85 ? -17.118 16.882 -0.896 1.00 60.34 85 SER A C 1
ATOM 649 O O . SER A 1 85 ? -17.468 17.374 -1.962 1.00 60.34 85 SER A O 1
ATOM 651 N N . HIS A 1 86 ? -16.258 17.496 -0.079 1.00 62.03 86 HIS A N 1
ATOM 652 C CA . HIS A 1 86 ? -15.567 18.756 -0.360 1.00 62.03 86 HIS A CA 1
ATOM 653 C C . HIS A 1 86 ? -14.197 18.573 -1.042 1.00 62.03 86 HIS A C 1
ATOM 655 O O . HIS A 1 86 ? -13.423 19.524 -1.115 1.00 62.03 86 HIS A O 1
ATOM 661 N N . GLY A 1 87 ? -13.869 17.369 -1.526 1.00 53.81 87 GLY A N 1
ATOM 662 C CA . GLY A 1 87 ? -12.597 17.102 -2.205 1.00 53.81 87 GLY A CA 1
ATOM 663 C C . GLY A 1 87 ? -11.384 17.130 -1.271 1.00 53.81 87 GLY A C 1
ATOM 664 O O . GLY A 1 87 ? -10.255 17.306 -1.727 1.00 53.81 87 GLY A O 1
ATOM 665 N N . GLY A 1 88 ? -11.608 16.984 0.039 1.00 54.97 88 GLY A N 1
ATOM 666 C CA . GLY A 1 88 ? -10.535 16.886 1.022 1.00 54.97 88 GLY A CA 1
ATOM 667 C C . GLY A 1 88 ? -9.751 15.587 0.847 1.00 54.97 88 GLY A C 1
ATOM 668 O O . GLY A 1 88 ? -10.338 14.530 0.607 1.00 54.97 88 GLY A O 1
ATOM 669 N N . SER A 1 89 ? -8.426 15.657 0.985 1.00 60.38 89 SER A N 1
ATOM 670 C CA . SER A 1 89 ? -7.568 14.472 1.018 1.00 60.38 89 SER A CA 1
ATOM 671 C C . SER A 1 89 ? -8.028 13.502 2.107 1.00 60.38 89 SER A C 1
ATOM 673 O O . SER A 1 89 ? -8.368 13.927 3.214 1.00 60.38 89 SER A O 1
ATOM 675 N N . LEU A 1 90 ? -7.995 12.202 1.810 1.00 67.44 90 LEU A N 1
ATOM 676 C CA . LEU A 1 90 ? -8.187 11.146 2.803 1.00 67.44 90 LEU A CA 1
ATOM 677 C C . LEU A 1 90 ? -7.072 11.231 3.852 1.00 67.44 90 LEU A C 1
ATOM 679 O O . LEU A 1 90 ? -5.957 10.761 3.640 1.00 67.44 90 LEU A O 1
ATOM 683 N N . GLU A 1 91 ? -7.368 11.867 4.982 1.00 82.06 91 GLU A N 1
ATOM 684 C CA . GLU A 1 91 ? -6.447 11.917 6.111 1.00 82.06 91 GLU A CA 1
ATOM 685 C C . GLU A 1 91 ? -6.547 10.646 6.943 1.00 82.06 91 GLU A C 1
ATOM 687 O O . GLU A 1 91 ? -7.621 10.269 7.423 1.00 82.06 91 GLU A O 1
ATOM 692 N N . TRP A 1 92 ? -5.396 10.029 7.198 1.00 89.12 92 TRP A N 1
ATOM 693 C CA . TRP A 1 92 ? -5.308 8.847 8.046 1.00 89.12 92 TRP A CA 1
ATOM 694 C C . TRP A 1 92 ? -5.830 9.093 9.463 1.00 89.12 92 TRP A C 1
ATOM 696 O O . TRP A 1 92 ? -6.425 8.195 10.049 1.00 89.12 92 TRP A O 1
ATOM 706 N N . THR A 1 93 ? -5.684 10.312 9.989 1.00 89.06 93 THR A N 1
ATOM 707 C CA . THR A 1 93 ? -6.214 10.706 11.302 1.00 89.06 93 THR A CA 1
ATOM 708 C C . THR A 1 93 ? -7.725 10.492 11.380 1.00 89.06 93 THR A C 1
ATOM 710 O O . THR A 1 93 ? -8.199 9.792 12.271 1.00 89.06 93 THR A O 1
ATOM 713 N N . LYS A 1 94 ? -8.476 10.989 10.389 1.00 8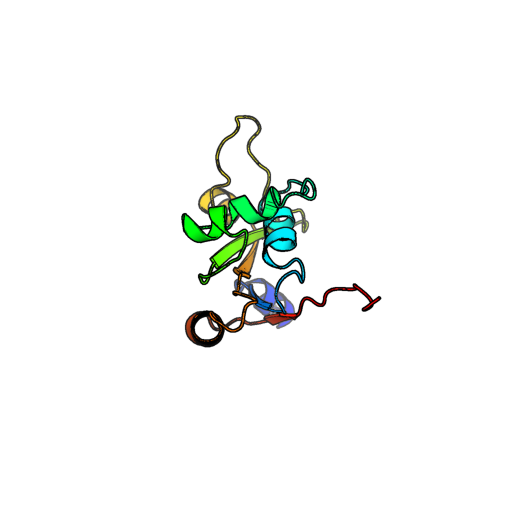9.88 94 LYS A N 1
ATOM 714 C CA . LYS A 1 94 ? -9.937 10.827 10.323 1.00 89.88 94 LYS A CA 1
ATOM 715 C C . LYS A 1 94 ? -10.351 9.364 10.181 1.00 89.88 94 LYS A C 1
ATOM 717 O O . LYS A 1 94 ? -11.371 8.958 10.735 1.00 89.88 94 LYS A O 1
ATOM 722 N N . ILE A 1 95 ? -9.583 8.578 9.423 1.00 91.94 95 ILE A N 1
ATOM 723 C CA . ILE A 1 95 ? -9.827 7.138 9.277 1.00 91.94 95 ILE A CA 1
ATOM 724 C C . ILE A 1 95 ? -9.655 6.462 10.637 1.00 91.94 95 ILE A C 1
ATOM 726 O O . ILE A 1 95 ? -10.557 5.753 11.071 1.00 91.94 95 ILE A O 1
ATOM 730 N N . CYS A 1 96 ? -8.551 6.719 11.338 1.00 91.62 96 CYS A N 1
ATOM 731 C CA . CYS A 1 96 ? -8.282 6.156 12.659 1.00 91.62 96 CYS A CA 1
ATOM 732 C C . CYS A 1 96 ? -9.345 6.546 13.697 1.00 91.62 96 CYS A C 1
ATOM 734 O O . CYS A 1 96 ? -9.789 5.682 14.443 1.00 91.62 96 CYS A O 1
ATOM 736 N N . GLU A 1 97 ? -9.795 7.804 13.718 1.00 91.69 97 GLU A N 1
ATOM 737 C CA . GLU A 1 97 ? -10.839 8.279 14.642 1.00 91.69 97 GLU A CA 1
ATOM 738 C C . GLU A 1 97 ? -12.189 7.580 14.436 1.00 91.69 97 GLU A C 1
ATOM 740 O O . GLU A 1 97 ? -12.907 7.314 15.398 1.00 91.69 97 GLU A O 1
ATOM 745 N N . LYS A 1 98 ? -12.544 7.279 13.182 1.00 92.00 98 LYS A N 1
ATOM 746 C CA . LYS A 1 98 ? -13.819 6.636 12.822 1.00 92.00 98 LYS A CA 1
ATOM 747 C C . LYS A 1 98 ? -13.756 5.107 12.839 1.00 92.00 98 LYS A C 1
ATOM 749 O O . LYS A 1 98 ? -14.790 4.458 12.697 1.00 92.00 98 LYS A O 1
ATOM 754 N N . SER A 1 99 ? -12.566 4.525 12.972 1.00 93.06 99 SER A N 1
ATOM 755 C CA . SER A 1 99 ? -12.359 3.082 12.856 1.00 93.06 99 SER A CA 1
ATOM 756 C C . SER A 1 99 ? -12.363 2.390 14.209 1.00 93.06 99 SER A C 1
ATOM 758 O O . SER A 1 99 ? -11.692 2.809 15.145 1.00 93.06 99 SER A O 1
ATOM 760 N N . THR A 1 100 ? -13.027 1.241 14.273 1.00 92.75 100 THR A N 1
ATOM 761 C CA . THR A 1 100 ? -12.817 0.255 15.342 1.00 92.75 100 THR A CA 1
ATOM 762 C C . THR A 1 100 ? -11.726 -0.754 14.991 1.00 92.75 100 THR A C 1
ATOM 764 O O . THR A 1 100 ? -11.116 -1.338 15.885 1.00 92.75 100 THR A O 1
ATOM 767 N N . LYS A 1 101 ? -11.437 -0.925 13.694 1.00 92.00 101 LYS A N 1
ATOM 768 C CA . LYS A 1 101 ? -10.341 -1.744 13.172 1.00 92.00 101 LYS A CA 1
ATOM 769 C C . LYS A 1 101 ? -9.645 -1.016 12.029 1.00 92.00 101 LYS A C 1
ATOM 771 O O . LYS A 1 101 ? -10.301 -0.528 11.116 1.00 92.00 101 LYS A O 1
ATOM 776 N N . VAL A 1 102 ? -8.315 -1.008 12.051 1.00 93.81 102 VAL A N 1
ATOM 777 C CA . VAL A 1 102 ? -7.487 -0.489 10.956 1.00 93.81 102 VAL A CA 1
ATOM 778 C C . VAL A 1 102 ? -6.594 -1.604 10.423 1.00 93.81 102 VAL A C 1
ATOM 780 O O . VAL A 1 102 ? -5.950 -2.327 11.191 1.00 93.81 102 VAL A O 1
ATOM 783 N N . ILE A 1 103 ? -6.562 -1.734 9.100 1.00 95.94 103 ILE A N 1
ATOM 784 C CA . ILE A 1 103 ? -5.619 -2.577 8.369 1.00 95.94 103 ILE A CA 1
ATOM 785 C C . ILE A 1 103 ? -4.614 -1.660 7.682 1.00 95.94 103 ILE A C 1
ATOM 787 O O . ILE A 1 103 ? -5.003 -0.766 6.937 1.00 95.94 103 ILE A O 1
ATOM 791 N N . THR A 1 104 ? -3.326 -1.887 7.917 1.00 96.25 104 THR A N 1
ATOM 792 C CA . THR A 1 104 ? -2.246 -1.235 7.176 1.00 96.25 104 THR A CA 1
ATOM 793 C C . THR A 1 104 ? -1.790 -2.155 6.060 1.00 96.25 104 THR A C 1
ATOM 795 O O . THR A 1 104 ? -1.335 -3.268 6.308 1.00 96.25 104 THR A O 1
ATOM 798 N N . PHE A 1 105 ? -1.869 -1.684 4.829 1.00 97.69 105 PHE A N 1
ATOM 799 C CA . PHE A 1 105 ? -1.285 -2.344 3.678 1.00 97.69 105 PHE A CA 1
ATOM 800 C C . PHE A 1 105 ? 0.113 -1.806 3.415 1.00 97.69 105 PHE A C 1
ATOM 802 O O . PHE A 1 105 ? 0.330 -0.596 3.441 1.00 97.69 105 PHE A O 1
ATOM 809 N N . ILE A 1 106 ? 1.039 -2.713 3.127 1.00 98.06 106 ILE A N 1
ATOM 810 C CA . ILE A 1 106 ? 2.411 -2.398 2.745 1.00 98.06 106 ILE A CA 1
ATOM 811 C C . ILE A 1 106 ? 2.545 -2.713 1.250 1.00 98.06 106 ILE A C 1
ATOM 813 O O . 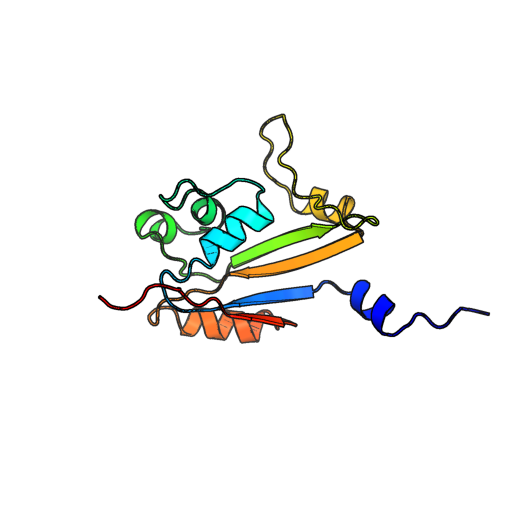ILE A 1 106 ? 2.592 -3.884 0.867 1.00 98.06 106 ILE A O 1
ATOM 817 N N . ASP A 1 107 ? 2.565 -1.681 0.402 1.00 97.50 107 ASP A N 1
ATOM 818 C CA . ASP A 1 107 ? 2.776 -1.824 -1.044 1.00 97.50 107 ASP A CA 1
ATOM 819 C C . ASP A 1 107 ? 4.252 -2.098 -1.315 1.00 97.50 107 ASP A C 1
ATOM 821 O O . ASP A 1 107 ? 5.121 -1.291 -0.964 1.00 97.50 107 ASP A O 1
ATOM 825 N N . LEU A 1 108 ? 4.537 -3.241 -1.937 1.00 97.69 108 LEU A N 1
ATOM 826 C CA . LEU A 1 108 ? 5.895 -3.651 -2.260 1.00 97.69 108 LEU A CA 1
ATOM 827 C C . LEU A 1 108 ? 6.110 -3.691 -3.770 1.00 97.69 108 LEU A C 1
ATOM 829 O O . LEU A 1 108 ? 5.247 -4.084 -4.563 1.00 97.69 108 LEU A O 1
ATOM 833 N N . ALA A 1 109 ? 7.309 -3.283 -4.176 1.00 96.75 109 ALA A N 1
ATOM 834 C CA . ALA A 1 109 ? 7.696 -3.266 -5.573 1.00 96.75 109 ALA A CA 1
ATOM 835 C C . ALA A 1 109 ? 7.671 -4.684 -6.174 1.00 96.75 109 ALA A C 1
ATOM 837 O O . ALA A 1 109 ? 8.091 -5.657 -5.560 1.00 96.75 109 ALA A O 1
ATOM 838 N N . GLY A 1 110 ? 7.187 -4.804 -7.413 1.00 94.94 110 GLY A N 1
ATOM 839 C CA . GLY A 1 110 ? 7.127 -6.101 -8.103 1.00 94.94 110 GLY A CA 1
ATOM 840 C C . GLY A 1 110 ? 8.328 -6.413 -8.991 1.00 94.94 110 GLY A C 1
ATOM 841 O O . GLY A 1 110 ? 8.486 -7.549 -9.416 1.00 94.94 110 GLY A O 1
ATOM 842 N N . HIS A 1 111 ? 9.137 -5.409 -9.334 1.00 94.88 111 HIS A N 1
ATOM 843 C CA . HIS A 1 111 ? 10.230 -5.574 -10.292 1.00 94.88 111 HIS A CA 1
ATOM 844 C C . HIS A 1 111 ? 11.508 -6.004 -9.582 1.00 94.88 111 HIS A C 1
ATOM 846 O O . HIS A 1 111 ? 11.891 -5.392 -8.589 1.00 94.88 111 HIS A O 1
ATOM 852 N N . GLU A 1 112 ? 12.226 -6.973 -10.153 1.00 93.31 112 GLU A N 1
ATOM 853 C CA . GLU A 1 112 ? 13.487 -7.504 -9.609 1.00 93.31 112 GLU A CA 1
ATOM 854 C C . GLU A 1 112 ? 14.546 -6.435 -9.276 1.00 93.31 112 GLU A C 1
ATOM 85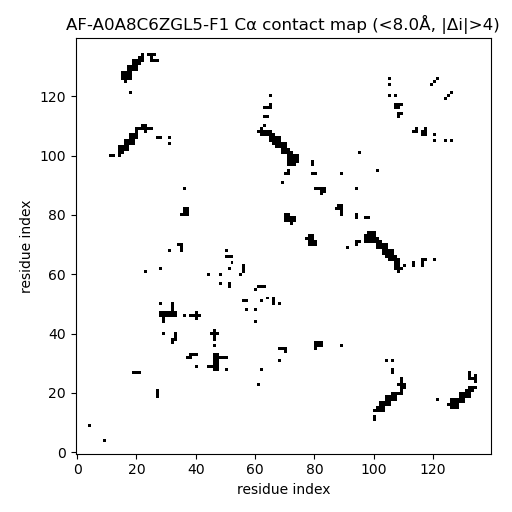6 O O . GLU A 1 112 ? 15.236 -6.554 -8.265 1.00 93.31 112 GLU A O 1
ATOM 861 N N . LYS A 1 113 ? 14.619 -5.325 -10.032 1.00 95.56 113 LYS A N 1
ATOM 862 C CA . LYS A 1 113 ? 15.528 -4.204 -9.728 1.00 95.56 113 LYS A CA 1
ATOM 863 C C . LYS A 1 113 ? 15.280 -3.577 -8.350 1.00 95.56 113 LYS A C 1
ATOM 865 O O . LYS A 1 113 ? 16.170 -2.942 -7.797 1.00 95.56 113 LYS A O 1
ATOM 870 N N . TYR A 1 114 ? 14.079 -3.758 -7.800 1.00 95.62 114 TYR A N 1
ATOM 871 C CA . TYR A 1 114 ? 13.645 -3.268 -6.494 1.00 95.62 114 TYR A CA 1
ATOM 872 C C . TYR A 1 114 ? 13.493 -4.403 -5.468 1.00 95.62 114 TYR A C 1
ATOM 874 O O . TYR A 1 114 ? 12.855 -4.225 -4.428 1.00 95.62 114 TYR A O 1
ATOM 882 N N . LEU A 1 115 ? 14.092 -5.575 -5.717 1.00 95.88 115 LEU A N 1
ATOM 883 C CA . LEU A 1 115 ? 14.042 -6.709 -4.791 1.00 95.88 115 LEU A CA 1
ATOM 884 C C . LEU A 1 115 ? 14.591 -6.336 -3.408 1.00 95.88 115 LEU A C 1
ATOM 886 O O . LEU A 1 115 ? 13.986 -6.680 -2.398 1.00 95.88 115 LEU A O 1
ATOM 890 N N . LYS A 1 116 ? 15.685 -5.563 -3.348 1.00 97.25 116 LYS A N 1
ATOM 891 C CA . LYS A 1 116 ? 16.242 -5.062 -2.078 1.00 97.25 116 LYS A CA 1
ATOM 892 C C . LYS A 1 116 ? 15.225 -4.227 -1.295 1.00 97.25 116 LYS A C 1
ATOM 894 O O . LYS A 1 116 ? 15.080 -4.431 -0.096 1.00 97.25 116 LYS A O 1
ATOM 899 N N . THR A 1 117 ? 14.491 -3.344 -1.975 1.00 95.94 117 THR A N 1
ATOM 900 C CA . THR A 1 117 ? 13.404 -2.555 -1.376 1.00 95.94 117 THR A CA 1
ATOM 901 C C . THR A 1 117 ? 12.304 -3.457 -0.822 1.00 95.94 117 THR A C 1
ATOM 903 O O . THR A 1 117 ? 11.813 -3.230 0.276 1.00 95.94 117 THR A O 1
ATOM 906 N N . THR A 1 118 ? 11.946 -4.509 -1.558 1.00 96.81 118 THR A N 1
ATOM 907 C CA . THR A 1 118 ? 10.912 -5.471 -1.150 1.00 96.81 118 THR A CA 1
ATOM 908 C C . THR A 1 118 ? 11.326 -6.253 0.091 1.00 96.81 118 THR A C 1
ATOM 910 O O . THR A 1 118 ? 10.557 -6.339 1.044 1.00 96.81 118 THR A O 1
ATOM 913 N N . VAL A 1 119 ? 12.559 -6.770 0.117 1.00 97.25 119 VAL A N 1
ATOM 914 C CA . VAL A 1 119 ? 13.116 -7.465 1.287 1.00 97.25 119 VAL A CA 1
ATOM 915 C C . VAL A 1 119 ? 13.159 -6.530 2.492 1.00 97.25 119 VAL A C 1
ATOM 917 O O . VAL A 1 119 ? 12.708 -6.919 3.563 1.00 97.25 119 VAL A O 1
ATOM 920 N N . PHE A 1 120 ? 13.628 -5.291 2.309 1.00 97.25 120 PHE A N 1
ATOM 921 C CA . PHE A 1 120 ? 13.618 -4.271 3.358 1.00 97.25 120 PHE A CA 1
ATOM 922 C C . PHE A 1 120 ? 12.201 -3.979 3.869 1.00 97.25 120 PHE A C 1
ATOM 924 O O . PHE A 1 120 ? 11.994 -3.873 5.072 1.00 97.25 120 PHE A O 1
ATOM 931 N N . GLY A 1 121 ? 11.212 -3.896 2.978 1.00 96.69 121 GLY A N 1
ATOM 932 C CA . GLY A 1 121 ? 9.813 -3.722 3.357 1.00 96.69 121 GLY A CA 1
ATOM 933 C C . GLY A 1 121 ? 9.289 -4.883 4.201 1.00 96.69 121 GLY A C 1
ATOM 934 O O . GLY A 1 121 ? 8.706 -4.660 5.258 1.00 96.69 121 GLY A O 1
ATOM 935 N N . MET A 1 122 ? 9.562 -6.122 3.787 1.00 96.94 122 MET A N 1
ATOM 936 C CA . MET A 1 122 ? 9.146 -7.326 4.514 1.00 96.94 122 MET A CA 1
ATOM 937 C C . MET A 1 122 ? 9.789 -7.429 5.902 1.00 96.94 122 MET A C 1
ATOM 939 O O . MET A 1 122 ? 9.103 -7.736 6.874 1.00 96.94 122 MET A O 1
ATOM 943 N N . THR A 1 123 ? 11.093 -7.171 6.016 1.00 96.75 123 THR A N 1
ATOM 944 C CA . THR A 1 123 ? 11.811 -7.314 7.292 1.00 96.75 123 THR A CA 1
ATOM 945 C C . THR A 1 123 ? 11.637 -6.106 8.206 1.00 96.75 123 THR A C 1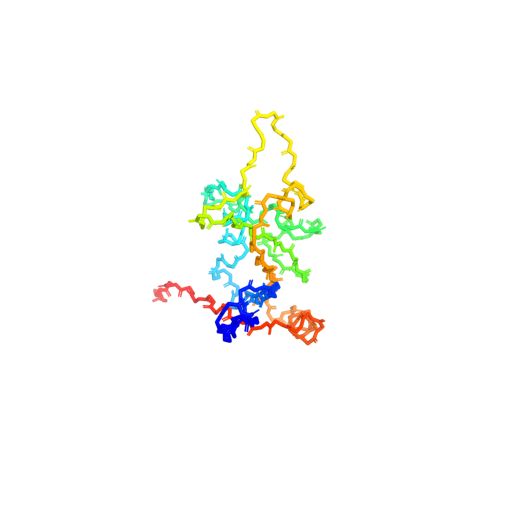
ATOM 947 O O . THR A 1 123 ? 11.571 -6.271 9.420 1.00 96.75 123 THR A O 1
ATOM 950 N N . GLY A 1 124 ? 11.541 -4.900 7.643 1.00 95.81 124 GLY A N 1
ATOM 951 C CA . GLY A 1 124 ? 11.423 -3.652 8.394 1.00 95.81 124 GLY A CA 1
ATOM 952 C C . GLY A 1 124 ? 10.008 -3.359 8.890 1.00 95.81 124 GLY A C 1
ATOM 953 O O . GLY A 1 124 ? 9.852 -2.795 9.970 1.00 95.81 124 GLY A O 1
ATOM 954 N N . HIS A 1 125 ? 8.972 -3.751 8.138 1.00 95.00 125 HIS A N 1
ATOM 955 C CA . HIS A 1 125 ? 7.580 -3.486 8.528 1.00 95.00 125 HIS A CA 1
ATOM 956 C C . HIS A 1 125 ? 6.918 -4.638 9.291 1.00 95.00 125 HIS A C 1
ATOM 958 O O . HIS A 1 125 ? 5.875 -4.402 9.908 1.00 95.00 125 HIS A O 1
ATOM 964 N N . LEU A 1 126 ? 7.528 -5.833 9.287 1.00 95.19 126 LEU A N 1
ATOM 965 C CA . LEU A 1 126 ? 7.059 -7.038 9.985 1.00 95.19 126 LEU A CA 1
ATOM 966 C C . LEU A 1 126 ? 5.551 -7.277 9.762 1.00 95.19 126 LEU A C 1
ATOM 968 O O . LEU A 1 126 ? 4.761 -7.112 10.692 1.00 95.19 126 LEU A O 1
ATOM 972 N N . PRO A 1 127 ? 5.130 -7.579 8.519 1.00 96.56 127 PRO A N 1
ATOM 973 C CA . PRO A 1 127 ? 3.726 -7.816 8.213 1.00 96.56 127 PRO A CA 1
ATOM 974 C C . PRO A 1 127 ? 3.198 -9.055 8.946 1.00 96.56 127 PRO A C 1
ATOM 976 O O . PRO A 1 127 ? 3.872 -10.084 8.993 1.00 96.56 127 PRO A O 1
ATOM 979 N N . ASP A 1 128 ? 1.965 -8.977 9.446 1.00 95.44 128 ASP A N 1
ATOM 980 C CA . ASP A 1 128 ? 1.259 -10.115 10.046 1.00 95.44 128 ASP A CA 1
ATOM 981 C C . ASP A 1 128 ? 0.783 -11.101 8.970 1.00 95.44 128 ASP A C 1
ATOM 983 O O . ASP A 1 128 ? 0.737 -12.312 9.182 1.00 95.44 128 ASP A O 1
ATOM 987 N N . PHE A 1 129 ? 0.428 -10.570 7.796 1.00 96.56 129 PHE A N 1
ATOM 988 C CA . PHE A 1 129 ? -0.091 -11.335 6.667 1.00 96.56 129 PHE A CA 1
ATOM 989 C C . PHE A 1 129 ? 0.564 -10.921 5.354 1.00 96.56 129 PHE A C 1
ATOM 991 O O . PHE A 1 129 ? 1.016 -9.789 5.177 1.00 96.56 129 PHE A O 1
ATOM 998 N N . CYS A 1 130 ? 0.541 -11.838 4.392 1.00 97.19 130 CYS A N 1
ATOM 999 C CA . CYS A 1 130 ? 1.014 -11.600 3.040 1.00 97.19 130 CYS A CA 1
ATOM 1000 C C . CYS A 1 130 ? -0.124 -11.842 2.041 1.00 97.19 130 CYS A C 1
ATOM 1002 O O . CYS A 1 130 ? -0.707 -12.925 1.999 1.00 97.19 130 CYS A O 1
ATOM 1004 N N . MET A 1 131 ? -0.434 -10.831 1.237 1.00 97.44 131 MET A N 1
ATOM 1005 C CA . MET A 1 131 ? -1.348 -10.901 0.105 1.00 97.44 131 MET A CA 1
ATOM 1006 C C . MET A 1 131 ? -0.525 -11.095 -1.170 1.00 97.44 131 MET A C 1
ATOM 1008 O O . MET A 1 131 ? 0.070 -10.149 -1.690 1.00 97.44 131 MET A O 1
ATOM 1012 N N . LEU A 1 132 ? -0.492 -12.329 -1.676 1.00 97.12 132 LEU A N 1
ATOM 1013 C CA . LEU A 1 132 ? 0.161 -12.660 -2.941 1.00 97.12 132 LEU A CA 1
ATOM 1014 C C . LEU A 1 132 ? -0.786 -12.393 -4.114 1.00 97.12 132 LEU A C 1
ATOM 1016 O O . LEU A 1 132 ? -1.786 -13.085 -4.293 1.00 97.12 132 LEU A O 1
ATOM 1020 N N . MET A 1 133 ? -0.441 -11.413 -4.942 1.00 95.44 133 MET A N 1
ATOM 1021 C CA . MET A 1 133 ? -1.157 -11.101 -6.172 1.00 95.44 133 MET A CA 1
ATOM 1022 C C . MET A 1 133 ? -0.543 -11.811 -7.373 1.00 95.44 133 MET A C 1
ATOM 1024 O O . MET A 1 133 ? 0.652 -11.681 -7.656 1.00 95.44 133 MET A O 1
ATOM 1028 N N . VAL A 1 134 ? -1.392 -12.516 -8.119 1.00 94.00 134 VAL A N 1
ATOM 1029 C CA . VAL A 1 134 ? -1.019 -13.275 -9.314 1.00 94.00 134 VAL A CA 1
ATOM 1030 C C . VAL A 1 134 ? -1.817 -12.745 -10.501 1.00 94.00 134 VAL A C 1
ATOM 1032 O O . VAL A 1 134 ? -3.041 -12.637 -10.439 1.00 94.00 134 VAL A O 1
ATOM 1035 N N . CYS A 1 135 ? -1.126 -12.393 -11.586 1.00 88.56 135 CYS A N 1
ATOM 1036 C CA . CYS A 1 135 ? -1.789 -11.965 -12.814 1.00 88.56 135 CYS A CA 1
ATOM 1037 C C . CYS A 1 135 ? -2.461 -13.170 -13.485 1.00 88.56 135 CYS A C 1
ATOM 1039 O O . CYS A 1 135 ? -1.840 -14.217 -13.638 1.00 88.56 135 CYS A O 1
ATOM 1041 N N . SER A 1 136 ? -3.705 -13.013 -13.938 1.00 84.81 136 SER A N 1
ATOM 1042 C CA . SER A 1 136 ? -4.442 -14.083 -14.625 1.00 84.81 136 SER A CA 1
ATOM 1043 C C . SER A 1 136 ? -4.084 -14.228 -16.114 1.00 84.81 136 SER A C 1
ATOM 1045 O O . SER A 1 136 ? -4.659 -15.089 -16.785 1.00 84.81 136 SER A O 1
ATOM 1047 N N . LYS A 1 137 ? -3.204 -13.382 -16.673 1.00 75.62 137 LYS A N 1
ATOM 1048 C CA . LYS A 1 137 ? -2.879 -13.442 -18.105 1.00 75.62 137 LYS A CA 1
ATOM 1049 C C . LYS A 1 137 ? -2.286 -14.809 -18.450 1.00 75.62 137 LYS A C 1
ATOM 1051 O O . LYS A 1 137 ? -1.273 -15.207 -17.885 1.00 75.62 137 LYS A O 1
ATOM 1056 N N . ARG A 1 138 ? -2.924 -15.499 -19.395 1.00 59.34 138 ARG A N 1
ATOM 1057 C CA . ARG A 1 138 ? -2.323 -16.633 -20.097 1.00 59.34 138 ARG A CA 1
ATOM 1058 C C . ARG A 1 138 ? -1.315 -16.061 -21.089 1.00 59.34 138 ARG A C 1
ATOM 1060 O O . ARG A 1 138 ? -1.643 -15.096 -21.780 1.00 59.34 138 ARG A O 1
ATOM 1067 N N . GLU A 1 139 ? -0.107 -16.611 -21.112 1.00 56.88 139 GLU A N 1
ATOM 1068 C CA . GLU A 1 139 ? 0.826 -16.369 -22.213 1.00 56.88 139 GLU A CA 1
ATOM 1069 C C . GLU A 1 139 ? 0.124 -16.792 -23.512 1.00 56.88 139 GLU A C 1
ATOM 1071 O O . GLU A 1 139 ? -0.499 -17.858 -23.558 1.00 56.88 139 GLU A O 1
ATOM 1076 N N . ALA A 1 140 ? 0.110 -15.890 -24.492 1.00 49.44 140 ALA A N 1
ATOM 1077 C CA . ALA A 1 140 ? -0.442 -16.130 -25.821 1.00 49.44 140 ALA A CA 1
ATOM 1078 C C . ALA A 1 140 ? 0.661 -16.643 -26.744 1.00 49.44 140 ALA A C 1
ATOM 1080 O O . ALA A 1 140 ? 1.794 -16.122 -26.617 1.00 49.44 140 ALA A O 1
#

Organism: Nothoprocta perdicaria (NCBI:txid30464)

Solvent-accessible surface area (backbone atoms only — not comparable to full-atom values): 8084 Å² total; per-residue (Å²): 130,85,76,80,74,50,72,68,60,54,61,52,70,48,76,43,33,34,31,38,44,42,54,63,89,27,45,61,55,38,52,48,25,24,69,40,54,65,40,79,60,78,86,79,50,61,16,26,54,77,64,51,88,48,73,65,23,65,75,67,72,44,67,65,54,68,35,77,50,58,41,22,20,30,92,86,66,48,77,55,48,62,64,47,95,83,75,47,77,82,50,67,66,63,29,57,75,61,28,68,35,49,36,37,39,33,44,41,29,33,44,75,96,25,44,68,45,30,54,49,40,53,69,72,64,60,50,79,41,77,47,79,36,73,59,86,77,73,89,127

Foldseek 3Di:
DDDPDPVVVVVQQDAAEEEEAEAPPLCRLQVVLCQLQVDHDPVPLPSSVVFDDDPVCVVVVFDQAKTKGKWFAAPVRDTPSYQDPVNDPRDPVSRVVRHSYMYMYIYATRDPVNVVRRVCSCVVVVGPYYHYGDHPDDDD

Secondary structure (DSSP, 8-state):
------HHHHHHHS-EEEEEE-STTSSHHHHHHHHHH-----SSSHHHHTT--SHHHHHHT---S-EEEEEEE-TTS-B--PPPTT-----HHHHHHH-SEEEEEEE---SGGGHHHHHHHHHHH--SEEEE----PPP-

pLDDT: mean 88.03, std 13.75, range [36.44, 98.31]

Mean predicted aligned error: 6.21 Å

Nearest PDB structures (foldseek):
  6u45-assembly1_A  TM=6.360E-01  e=9.799E-03  Candidatus Methanoperedens nitratireducens
  3ftq-assembly5_B  TM=6.440E-01  e=4.791E-03  Mus musculus
  8yld-assembly1_x  TM=5.930E-01  e=3.840E-02  Saccharomyces cerevisiae S288C
  6y32-assembly4_H  TM=4.010E-01  e=2.223E-01  Homo sapiens
  6cy5-assembly1_B  TM=2.560E-01  e=3.840E-02  Elizabethkingia anophelis NUHP1

Radius of gyration: 16.64 Å; Cα contacts (8 Å, |Δi|>4): 246; chains: 1; bounding box: 37×35×63 Å

Sequence (140 aa):
GPRKLSLLQFLFLFPSRVAVVGNVDAGKSTLLGVLTHGELDNGRGFARQKLFRHKHEIESGRTSSVGNDILGFDSEGNVVNKPDSHGGSLEWTKICEKSTKVITFIDLAGHEKYLKTTVFGMTGHLPDFCMLMVCSKREA

InterPro domains:
  IPR000795 Translational (tr)-type GTP-binding domain [PF00009] (18-137)
  IPR027417 P-loop containing nucleoside triphosphate hydrolase [G3DSA:3.40.50.300] (15-140)
  IPR027417 P-loop containing nucleoside triphosphate hydrolase [SSF52540] (17-136)
  IPR050055 Elongation factor Tu GTPase [PTHR43721] (17-137)